Protein AF-A0A2D7VZ53-F1 (afdb_monomer_lite)

Sequence (95 aa):
MIIIDVSMKICTKCKESKPLEAFRKQRSTKDGLKYYCKECDDKTAKKYYETNKKKIINKVTQWQKNNPSKVKEYKKSYYVKNKPLQPPTLPSDNT

Radius of gyration: 22.7 Å; chains: 1; bounding box: 41×54×58 Å

Foldseek 3Di:
DDDDPFDWAAAPVPRDIDGQVQFDADCPDPVRTDSHGPVVVVVVVVVVCVVCVVVVVVVVVVCCVVPVVVVVVVVVVCCVVVVPDDDPPDPPPDD

Secondary structure (DSSP, 8-state):
-------EEE-TTT--EEEGGGEEE-TTSTTSEEEEEHHHHHHHHHHHHHHHHHHHHHHHHHHHHH-HHHHHHHHHHHHHHTPPPPPP-------

pLDDT: mean 85.82, std 17.86, range [35.53, 98.31]

Structure (mmCIF, N/CA/C/O backbone):
data_AF-A0A2D7VZ53-F1
#
_entry.id   AF-A0A2D7VZ53-F1
#
loop_
_atom_site.group_PDB
_atom_site.id
_atom_site.type_symbol
_atom_site.label_atom_id
_atom_site.label_alt_id
_atom_site.label_comp_id
_atom_site.label_asym_id
_atom_site.label_entity_id
_atom_site.label_seq_id
_atom_site.pdbx_PDB_ins_code
_atom_site.Cartn_x
_atom_site.Cartn_y
_atom_site.Cartn_z
_atom_site.occupancy
_atom_site.B_iso_or_equiv
_atom_site.auth_seq_id
_atom_site.auth_comp_id
_atom_site.auth_asym_id
_atom_site.auth_atom_id
_atom_site.pdbx_PDB_model_num
ATOM 1 N N . MET A 1 1 ? 19.705 -30.732 -13.822 1.00 52.94 1 MET A N 1
ATOM 2 C CA . MET A 1 1 ? 19.721 -29.255 -13.726 1.00 52.94 1 MET A CA 1
ATOM 3 C C . MET A 1 1 ? 18.325 -28.755 -14.051 1.00 52.94 1 MET A C 1
ATOM 5 O O . MET A 1 1 ? 17.885 -28.959 -15.172 1.00 52.94 1 MET A O 1
ATOM 9 N N . ILE A 1 2 ? 17.598 -28.196 -13.081 1.00 61.44 2 ILE A N 1
ATOM 10 C CA . ILE A 1 2 ? 16.294 -27.569 -13.342 1.00 61.44 2 ILE A CA 1
ATOM 11 C C . ILE A 1 2 ? 16.580 -26.122 -13.743 1.00 61.44 2 ILE A C 1
ATOM 13 O O . ILE A 1 2 ? 17.110 -25.360 -12.938 1.00 61.44 2 ILE A O 1
ATOM 17 N N . ILE A 1 3 ? 16.280 -25.761 -14.988 1.00 60.59 3 ILE A N 1
ATOM 18 C CA . ILE A 1 3 ? 16.315 -24.368 -15.437 1.00 60.59 3 ILE A CA 1
ATOM 19 C C . ILE A 1 3 ? 15.011 -23.732 -14.949 1.00 60.59 3 ILE A C 1
ATOM 21 O O . ILE A 1 3 ? 13.939 -24.048 -15.458 1.00 60.59 3 ILE A O 1
ATOM 25 N N . ILE A 1 4 ? 15.087 -22.893 -13.916 1.00 70.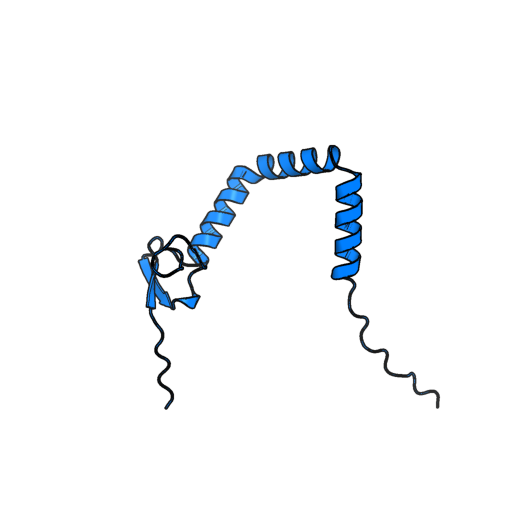12 4 ILE A N 1
ATOM 26 C CA . ILE A 1 4 ? 13.964 -22.042 -13.516 1.00 70.12 4 ILE A CA 1
ATOM 27 C C . ILE A 1 4 ? 13.982 -20.853 -14.471 1.00 70.12 4 ILE A C 1
ATOM 29 O O . ILE A 1 4 ? 14.874 -20.009 -14.390 1.00 70.12 4 ILE A O 1
ATOM 33 N N . ASP A 1 5 ? 13.027 -20.808 -15.395 1.00 70.19 5 ASP A N 1
ATOM 34 C CA . ASP A 1 5 ? 12.824 -19.649 -16.259 1.00 70.19 5 ASP A CA 1
ATOM 35 C C . ASP A 1 5 ? 12.210 -18.516 -15.424 1.00 70.19 5 ASP A C 1
ATOM 37 O O . ASP A 1 5 ? 10.997 -18.429 -15.212 1.00 70.19 5 ASP A O 1
ATOM 41 N N . VAL A 1 6 ? 13.080 -17.695 -14.835 1.00 78.38 6 VAL A N 1
ATOM 42 C CA . VAL A 1 6 ? 12.668 -16.531 -14.053 1.00 78.38 6 VAL A CA 1
ATOM 43 C C . VAL A 1 6 ? 12.363 -15.405 -15.029 1.00 78.38 6 VAL A C 1
ATOM 45 O O . VAL A 1 6 ? 13.253 -14.692 -15.491 1.00 78.38 6 VAL A O 1
ATOM 48 N N . SER A 1 7 ? 11.079 -15.220 -15.322 1.00 89.94 7 SER A N 1
ATOM 49 C CA . SER A 1 7 ? 10.621 -14.061 -16.080 1.00 89.94 7 SER A CA 1
ATOM 50 C C . SER A 1 7 ? 10.952 -12.767 -15.322 1.00 89.94 7 SER A C 1
ATOM 52 O O . SER A 1 7 ? 10.651 -12.613 -14.135 1.00 89.94 7 SER A O 1
ATOM 54 N N . MET A 1 8 ? 11.577 -11.818 -16.018 1.00 95.31 8 MET A N 1
ATOM 55 C CA . MET A 1 8 ? 12.037 -10.549 -15.449 1.00 95.31 8 MET A CA 1
ATOM 56 C C . MET A 1 8 ? 11.213 -9.375 -15.980 1.00 95.31 8 MET A C 1
ATOM 58 O O . MET A 1 8 ? 10.739 -9.375 -17.116 1.00 95.31 8 MET A O 1
ATOM 62 N N . LYS A 1 9 ? 11.069 -8.333 -15.161 1.00 95.62 9 LYS A N 1
ATOM 63 C CA . LYS A 1 9 ? 10.388 -7.083 -15.509 1.00 95.62 9 LYS A CA 1
ATOM 64 C C . LYS A 1 9 ? 11.152 -5.888 -14.951 1.00 95.62 9 LYS A C 1
ATOM 66 O O . LYS A 1 9 ? 11.673 -5.922 -13.838 1.00 95.62 9 LYS A O 1
ATOM 71 N N . ILE A 1 10 ? 11.178 -4.796 -15.712 1.00 97.88 10 ILE A N 1
ATOM 72 C CA . ILE A 1 10 ? 11.810 -3.541 -15.294 1.00 97.88 10 ILE A CA 1
ATOM 73 C C . ILE A 1 10 ? 10.820 -2.707 -14.479 1.00 97.88 10 ILE A C 1
ATOM 75 O O . ILE A 1 10 ? 9.706 -2.417 -14.920 1.00 97.88 10 ILE A O 1
ATOM 79 N N . CYS A 1 11 ? 11.237 -2.286 -13.288 1.00 98.31 11 CYS A N 1
ATOM 80 C CA . CYS A 1 11 ? 10.471 -1.363 -12.461 1.00 98.31 11 CYS A CA 1
ATOM 81 C C . CYS A 1 11 ? 10.489 0.050 -13.059 1.00 98.31 11 CYS A C 1
ATOM 83 O O . CYS A 1 11 ? 11.545 0.660 -13.204 1.00 98.31 11 CYS A O 1
ATOM 85 N N . THR A 1 12 ? 9.325 0.649 -13.315 1.00 97.69 12 THR A N 1
ATOM 86 C CA . THR A 1 12 ? 9.262 2.004 -13.893 1.00 97.69 12 THR A CA 1
ATOM 87 C C . THR A 1 12 ? 9.737 3.115 -12.952 1.00 97.69 12 THR A C 1
ATOM 89 O O . THR A 1 12 ? 10.022 4.210 -13.438 1.00 97.69 12 THR A O 1
AT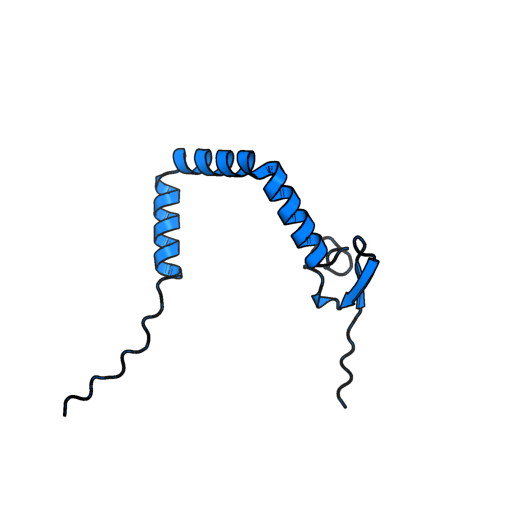OM 92 N N . LYS A 1 13 ? 9.859 2.846 -11.642 1.00 97.62 13 LYS A N 1
ATOM 93 C CA . LYS A 1 13 ? 10.316 3.806 -10.621 1.00 97.62 13 LYS A CA 1
ATOM 94 C C . LYS A 1 13 ? 11.825 3.741 -10.368 1.00 97.62 13 LYS A C 1
ATOM 96 O O . LYS A 1 13 ? 12.491 4.746 -10.568 1.00 97.62 13 LYS A O 1
ATOM 101 N N . CYS A 1 14 ? 12.359 2.589 -9.948 1.00 97.69 14 CYS A N 1
ATOM 102 C CA . CYS A 1 14 ? 13.799 2.437 -9.677 1.00 97.69 14 CYS A CA 1
ATOM 103 C C . CYS A 1 14 ? 14.626 2.007 -10.895 1.00 97.69 14 CYS A C 1
ATOM 105 O O . CYS A 1 14 ? 15.843 2.001 -10.808 1.00 97.69 14 CYS A O 1
ATOM 107 N N . LYS A 1 15 ? 13.983 1.660 -12.019 1.00 98.06 15 LYS A N 1
ATOM 108 C CA . LYS A 1 15 ? 14.623 1.246 -13.282 1.00 98.06 15 LYS A CA 1
ATOM 109 C C . LYS A 1 15 ? 15.435 -0.055 -13.223 1.00 98.06 15 LYS A C 1
ATOM 111 O O . LYS A 1 15 ? 16.030 -0.437 -14.221 1.00 98.06 15 LYS A O 1
ATOM 116 N N . GLU A 1 16 ? 15.388 -0.781 -12.111 1.00 98.00 16 GLU A N 1
ATOM 117 C CA . GLU A 1 16 ? 16.013 -2.100 -11.972 1.00 98.00 16 GLU A CA 1
ATOM 118 C C . GLU A 1 16 ? 15.172 -3.209 -12.622 1.00 98.00 16 GLU A C 1
ATOM 120 O O . GLU A 1 16 ? 13.935 -3.186 -12.561 1.00 98.00 16 GLU A O 1
ATOM 125 N N . SER A 1 17 ? 15.857 -4.208 -13.188 1.00 97.31 17 SER A N 1
ATOM 126 C CA . SER A 1 17 ? 15.261 -5.478 -13.611 1.00 97.31 17 SER A CA 1
ATOM 127 C C . SER A 1 17 ? 15.078 -6.387 -12.398 1.00 97.31 17 SER A C 1
ATOM 129 O O . SER A 1 17 ? 16.030 -6.647 -11.663 1.00 97.31 17 SER A O 1
ATOM 131 N N . LYS A 1 18 ? 13.851 -6.850 -12.160 1.00 96.50 18 LYS A N 1
ATOM 132 C CA . LYS A 1 18 ? 13.499 -7.713 -11.028 1.00 96.50 18 LYS A CA 1
ATOM 133 C C . LYS A 1 18 ? 12.606 -8.868 -11.497 1.00 96.50 18 LYS A C 1
ATOM 135 O O . LYS A 1 18 ? 11.908 -8.713 -12.501 1.00 96.50 18 LYS A O 1
ATOM 140 N N . PRO A 1 19 ? 12.588 -10.000 -10.779 1.00 96.44 19 PRO A N 1
ATOM 141 C CA . PRO A 1 19 ? 11.697 -11.114 -11.099 1.00 96.44 19 PRO A CA 1
ATOM 142 C C . PRO A 1 19 ? 10.223 -10.696 -10.984 1.00 96.44 19 PRO A C 1
ATOM 144 O O . PRO A 1 19 ? 9.904 -9.773 -10.226 1.00 96.44 19 PRO A O 1
ATOM 147 N N . LEU A 1 20 ? 9.313 -11.348 -11.717 1.00 95.81 20 LEU A N 1
ATOM 148 C CA . LEU A 1 20 ? 7.877 -11.012 -11.703 1.00 95.81 20 LEU A CA 1
ATOM 149 C C . LEU A 1 20 ? 7.272 -11.032 -10.285 1.00 95.81 20 LEU A C 1
ATOM 151 O O . LEU A 1 20 ? 6.405 -10.220 -9.957 1.00 95.81 20 LEU A O 1
ATOM 155 N N . GLU A 1 21 ? 7.782 -11.885 -9.399 1.00 95.00 21 GLU A N 1
ATOM 156 C CA . GLU A 1 21 ? 7.391 -12.004 -7.992 1.00 95.00 21 GLU A CA 1
ATOM 157 C C . GLU A 1 21 ? 7.705 -10.741 -7.181 1.00 95.00 21 GLU A C 1
ATOM 159 O O . GLU A 1 21 ? 7.091 -10.500 -6.136 1.00 95.00 21 GLU A O 1
ATOM 164 N N . ALA A 1 22 ? 8.627 -9.895 -7.649 1.00 97.38 22 ALA A N 1
ATOM 165 C CA . ALA A 1 22 ? 8.928 -8.607 -7.035 1.00 97.38 22 ALA A CA 1
ATOM 166 C C . ALA A 1 22 ? 7.840 -7.552 -7.300 1.00 97.38 22 ALA A C 1
ATOM 168 O O . ALA A 1 22 ? 7.918 -6.447 -6.759 1.00 97.38 22 ALA A O 1
ATOM 169 N N . PHE A 1 23 ? 6.811 -7.867 -8.090 1.00 97.81 23 PHE A N 1
ATOM 170 C CA . PHE A 1 23 ? 5.715 -6.968 -8.440 1.00 97.81 23 PHE A CA 1
ATOM 171 C C . PHE A 1 23 ? 4.410 -7.427 -7.773 1.00 97.81 23 PHE A C 1
ATOM 173 O O . PHE A 1 23 ? 4.156 -8.615 -7.579 1.00 97.81 23 PHE A O 1
ATOM 180 N N . ARG A 1 24 ? 3.567 -6.479 -7.340 1.00 97.44 24 ARG A N 1
ATOM 181 C CA . ARG A 1 24 ? 2.233 -6.807 -6.799 1.00 97.44 24 ARG A CA 1
ATOM 182 C C . ARG A 1 24 ? 1.251 -7.039 -7.944 1.00 97.44 24 ARG A C 1
ATOM 184 O O . ARG A 1 24 ? 1.389 -6.435 -9.005 1.00 97.44 24 ARG A O 1
ATOM 191 N N . LYS A 1 25 ? 0.222 -7.851 -7.698 1.00 97.62 25 LYS A N 1
ATOM 192 C CA . LYS A 1 25 ? -0.859 -8.088 -8.663 1.00 97.62 25 LYS A CA 1
ATOM 193 C C . LYS A 1 25 ? -1.658 -6.804 -8.914 1.00 97.62 25 LYS A C 1
ATOM 195 O O . LYS A 1 25 ? -2.037 -6.115 -7.967 1.00 97.62 25 LYS A O 1
ATOM 200 N N . GLN A 1 26 ? -1.952 -6.519 -10.177 1.00 97.38 26 GLN A N 1
ATOM 201 C CA . GLN A 1 26 ? -2.834 -5.444 -10.619 1.00 97.38 26 GLN A CA 1
ATOM 202 C C . GLN A 1 26 ? -3.682 -5.946 -11.793 1.00 97.38 26 GLN A C 1
ATOM 204 O O . GLN A 1 26 ? -3.227 -5.987 -12.925 1.00 97.38 26 GLN A O 1
ATOM 209 N N . ARG A 1 27 ? -4.943 -6.309 -1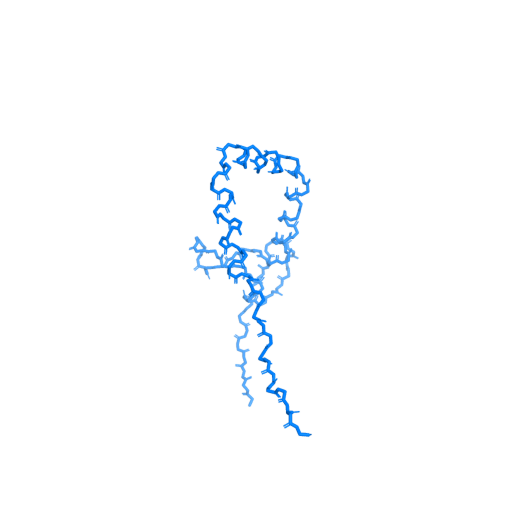1.525 1.00 96.44 27 ARG A N 1
ATOM 210 C CA . ARG A 1 27 ? -5.833 -6.940 -12.523 1.00 96.44 27 ARG A CA 1
ATOM 211 C C . ARG A 1 27 ? -6.129 -6.071 -13.752 1.00 96.44 27 ARG A C 1
ATOM 213 O O . ARG A 1 27 ? -6.593 -6.595 -14.751 1.00 96.44 27 ARG A O 1
ATOM 220 N N . SER A 1 28 ? -5.905 -4.761 -13.662 1.00 96.56 28 SER A N 1
ATOM 221 C CA . SER A 1 28 ? -6.146 -3.819 -14.758 1.00 96.56 28 SER A CA 1
ATOM 222 C C . SER A 1 28 ? -4.984 -3.689 -15.747 1.00 96.56 28 SER A C 1
ATOM 224 O O . SER A 1 28 ? -5.117 -2.954 -16.720 1.00 96.56 28 SER A O 1
ATOM 226 N N . THR A 1 29 ? -3.842 -4.343 -15.513 1.00 96.31 29 THR A N 1
ATOM 227 C CA . THR A 1 29 ? -2.699 -4.317 -16.439 1.00 96.31 29 THR A CA 1
ATOM 228 C C . THR A 1 29 ? -2.657 -5.571 -17.305 1.00 96.31 29 THR A C 1
ATOM 230 O O . THR A 1 29 ? -3.178 -6.620 -16.930 1.00 96.31 29 THR A O 1
ATOM 233 N N . LYS A 1 30 ? -2.006 -5.466 -18.469 1.00 94.19 30 LYS A N 1
ATOM 234 C CA . LYS A 1 30 ? -1.917 -6.541 -19.471 1.00 94.19 30 LYS A CA 1
ATOM 235 C C . LYS A 1 30 ? -1.309 -7.838 -18.922 1.00 94.19 30 LYS A C 1
ATOM 237 O O . LYS A 1 30 ? -1.767 -8.916 -19.270 1.00 94.19 30 LYS A O 1
ATOM 242 N N . ASP A 1 31 ? -0.281 -7.727 -18.087 1.00 93.44 31 ASP A N 1
ATOM 243 C CA . ASP A 1 31 ? 0.432 -8.852 -17.469 1.00 93.44 31 ASP A CA 1
ATOM 244 C C . ASP A 1 31 ? -0.067 -9.170 -16.048 1.00 93.44 31 ASP A C 1
ATOM 246 O O . ASP A 1 31 ? 0.490 -10.024 -15.363 1.00 93.44 31 ASP A O 1
ATOM 250 N N . GLY A 1 32 ? -1.101 -8.467 -15.575 1.00 97.00 32 GLY A N 1
ATOM 251 C CA . GLY A 1 32 ? -1.649 -8.643 -14.235 1.00 97.00 32 GLY A CA 1
ATOM 252 C C . GLY A 1 32 ? -0.728 -8.173 -13.104 1.00 97.00 32 GLY A C 1
ATOM 253 O O . GLY A 1 32 ? -1.008 -8.477 -11.939 1.00 97.00 32 GLY A O 1
ATOM 254 N N . LEU A 1 33 ? 0.351 -7.440 -13.401 1.00 97.94 33 LEU A N 1
ATOM 255 C CA . LEU A 1 33 ? 1.331 -6.943 -12.434 1.00 97.94 33 LEU A CA 1
ATOM 256 C C . LEU A 1 33 ? 1.434 -5.414 -12.458 1.00 97.94 33 LEU A C 1
ATOM 258 O O . LEU A 1 33 ? 1.222 -4.754 -13.475 1.00 97.94 33 LEU A O 1
ATOM 262 N N . LYS A 1 34 ? 1.790 -4.822 -11.314 1.00 97.62 34 LYS A N 1
ATOM 263 C CA . LYS A 1 34 ? 2.118 -3.394 -11.233 1.00 97.62 34 LYS A CA 1
ATOM 264 C C . LYS A 1 34 ? 3.318 -3.058 -12.126 1.00 97.62 34 LYS A C 1
ATOM 266 O O . LYS A 1 34 ? 4.240 -3.850 -12.290 1.00 97.62 34 LYS A O 1
ATOM 271 N N . TYR A 1 35 ? 3.364 -1.818 -12.610 1.00 97.25 35 TYR A N 1
ATOM 272 C CA . TYR A 1 35 ? 4.501 -1.300 -13.385 1.00 97.25 35 TYR A CA 1
ATOM 273 C C . TYR A 1 35 ? 5.780 -1.082 -12.554 1.00 97.25 35 TYR A C 1
ATOM 275 O O . TYR A 1 35 ? 6.861 -0.910 -13.108 1.00 97.25 35 TYR A O 1
ATOM 283 N N . TYR A 1 36 ? 5.676 -1.066 -11.225 1.00 98.06 36 TYR A N 1
ATOM 284 C CA . TYR A 1 36 ? 6.789 -0.841 -10.306 1.00 98.06 36 TYR A CA 1
ATOM 285 C C . TYR A 1 36 ? 6.830 -1.920 -9.220 1.00 98.06 36 TYR A C 1
ATOM 287 O O . TYR A 1 36 ? 5.804 -2.508 -8.871 1.00 98.06 36 TYR A O 1
ATOM 295 N N . CYS A 1 37 ? 8.027 -2.174 -8.696 1.00 98.31 37 CYS A N 1
ATOM 296 C CA . CYS A 1 37 ? 8.270 -3.228 -7.719 1.00 98.31 37 CYS A CA 1
ATOM 297 C C . CYS A 1 37 ? 7.632 -2.926 -6.352 1.00 98.31 37 CYS A C 1
ATOM 299 O O . CYS A 1 37 ? 7.299 -1.779 -6.031 1.00 98.31 37 CYS A O 1
ATOM 301 N N . LYS A 1 38 ? 7.511 -3.972 -5.528 1.00 98.31 38 LYS A N 1
ATOM 302 C CA . LYS A 1 38 ? 7.007 -3.929 -4.147 1.00 98.31 38 LYS A CA 1
ATOM 303 C C . LYS A 1 38 ? 7.740 -2.893 -3.300 1.00 98.31 38 LYS A C 1
ATOM 305 O O . LYS A 1 38 ? 7.085 -2.089 -2.656 1.00 98.31 38 LYS A O 1
ATOM 310 N N . GLU A 1 39 ? 9.067 -2.830 -3.379 1.00 98.31 39 GLU A N 1
ATOM 311 C CA . GLU A 1 39 ? 9.855 -1.856 -2.613 1.00 98.31 39 GLU A CA 1
ATOM 312 C C . GLU A 1 39 ? 9.471 -0.405 -2.943 1.00 98.31 39 GLU A C 1
ATOM 314 O O . GLU A 1 39 ? 9.291 0.427 -2.053 1.00 98.31 39 GLU A O 1
ATOM 319 N N . CYS A 1 40 ? 9.321 -0.077 -4.231 1.00 98.25 40 CYS A N 1
ATOM 320 C CA . CYS A 1 40 ? 8.897 1.258 -4.642 1.00 98.25 40 CYS A CA 1
ATOM 321 C C . CYS A 1 40 ? 7.440 1.548 -4.258 1.00 98.25 40 CYS A C 1
ATOM 323 O O . CYS A 1 40 ? 7.099 2.701 -3.976 1.00 98.25 40 CYS A O 1
ATOM 325 N N . ASP A 1 41 ? 6.581 0.529 -4.266 1.00 97.50 41 ASP A N 1
ATOM 326 C CA . ASP A 1 41 ? 5.206 0.625 -3.773 1.00 97.50 41 ASP A CA 1
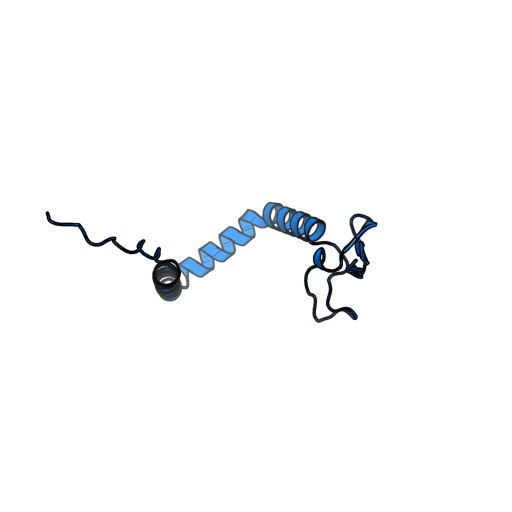ATOM 327 C C . ASP A 1 41 ? 5.188 0.949 -2.275 1.00 97.50 41 ASP A C 1
ATOM 329 O O . ASP A 1 41 ? 4.563 1.923 -1.864 1.00 97.50 41 ASP A O 1
ATOM 333 N N . ASP A 1 42 ? 5.973 0.223 -1.481 1.00 97.75 42 ASP A N 1
ATOM 334 C CA . ASP A 1 42 ? 6.050 0.373 -0.028 1.00 97.75 42 ASP A CA 1
ATOM 335 C C . ASP A 1 42 ? 6.617 1.741 0.364 1.00 97.75 42 ASP A C 1
ATOM 337 O O . ASP A 1 42 ? 6.056 2.424 1.223 1.00 97.75 42 ASP A O 1
ATOM 341 N N . LYS A 1 43 ? 7.659 2.215 -0.336 1.00 97.50 43 LYS A N 1
ATOM 342 C CA . LYS A 1 43 ? 8.174 3.590 -0.184 1.00 97.50 43 LYS A CA 1
ATOM 343 C C . LYS A 1 43 ? 7.087 4.634 -0.458 1.00 97.50 43 LYS A C 1
ATOM 345 O O . LYS A 1 43 ? 6.967 5.617 0.273 1.00 97.50 43 LYS A O 1
ATOM 350 N N . THR A 1 44 ? 6.275 4.418 -1.495 1.00 95.31 44 THR A N 1
ATOM 351 C CA . THR A 1 44 ? 5.182 5.335 -1.853 1.00 95.31 44 THR A CA 1
ATOM 352 C C . THR A 1 44 ? 4.077 5.316 -0.797 1.00 95.31 44 THR A C 1
ATOM 354 O O . THR A 1 44 ? 3.628 6.377 -0.364 1.00 95.31 44 THR A O 1
ATOM 357 N N . ALA A 1 45 ? 3.669 4.130 -0.343 1.00 94.00 45 ALA A N 1
ATOM 358 C CA . ALA A 1 45 ? 2.657 3.957 0.693 1.00 94.00 45 ALA A CA 1
ATOM 359 C C . ALA A 1 45 ? 3.093 4.585 2.025 1.00 94.00 45 ALA A C 1
ATOM 361 O O . ALA A 1 45 ? 2.314 5.314 2.642 1.00 94.00 45 ALA A O 1
ATOM 362 N N . LYS A 1 46 ? 4.355 4.382 2.430 1.00 96.19 46 LYS A N 1
ATOM 363 C CA . LYS A 1 46 ? 4.942 5.005 3.624 1.00 96.19 46 LYS A CA 1
ATOM 364 C C . LYS A 1 46 ? 4.892 6.532 3.538 1.00 96.19 46 LYS A C 1
ATOM 366 O O . LYS A 1 46 ? 4.338 7.165 4.433 1.00 96.19 46 LYS A O 1
ATOM 371 N N . LYS A 1 47 ? 5.358 7.118 2.428 1.00 96.25 47 LYS A N 1
ATOM 372 C CA . LYS A 1 47 ? 5.309 8.574 2.206 1.00 96.25 47 LYS A CA 1
ATOM 373 C C . LYS A 1 47 ? 3.877 9.120 2.234 1.00 96.25 47 LYS A C 1
ATOM 375 O O . LYS A 1 47 ? 3.618 10.178 2.810 1.00 96.25 47 LYS A O 1
ATOM 380 N N . TYR A 1 48 ? 2.926 8.40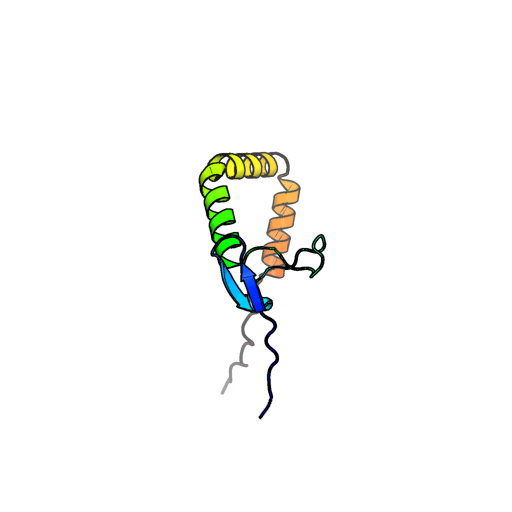7 1.629 1.00 94.94 48 TYR A N 1
ATOM 381 C CA . TYR A 1 48 ? 1.516 8.795 1.669 1.00 94.94 48 TYR A CA 1
ATOM 382 C C . TYR A 1 48 ? 0.976 8.794 3.103 1.00 94.94 48 TYR A C 1
ATOM 384 O O . TYR A 1 48 ? 0.333 9.758 3.519 1.00 94.94 48 TYR A O 1
ATOM 392 N N . TYR A 1 49 ? 1.270 7.744 3.872 1.00 93.19 49 TYR A N 1
ATOM 393 C CA . TYR A 1 49 ? 0.852 7.646 5.265 1.00 93.19 49 TYR A CA 1
ATOM 394 C C . TYR A 1 49 ? 1.458 8.760 6.121 1.00 93.19 49 TYR A C 1
ATOM 396 O O . TYR A 1 49 ? 0.725 9.411 6.854 1.00 93.19 49 TYR A O 1
ATOM 404 N N . GLU A 1 50 ? 2.759 9.028 6.002 1.00 95.06 50 GLU A N 1
ATOM 405 C CA . GLU A 1 50 ? 3.441 10.082 6.763 1.00 95.06 50 GLU A CA 1
ATOM 406 C C . GLU A 1 50 ? 2.834 11.462 6.494 1.00 95.06 50 GLU A C 1
ATOM 408 O O . GLU A 1 50 ? 2.505 12.190 7.431 1.00 95.06 50 GLU A O 1
ATOM 413 N N . THR A 1 51 ? 2.591 11.785 5.223 1.00 96.19 51 THR A N 1
ATOM 414 C CA . THR A 1 51 ? 2.011 13.078 4.825 1.00 96.19 51 THR A CA 1
ATOM 415 C C . THR A 1 51 ? 0.533 13.215 5.200 1.00 96.19 51 THR A C 1
ATOM 417 O O . THR A 1 51 ? 0.073 14.315 5.496 1.00 96.19 51 THR A O 1
ATOM 420 N N . ASN A 1 52 ? -0.224 12.113 5.253 1.00 95.62 52 ASN A N 1
ATOM 421 C CA . ASN A 1 52 ? -1.667 12.124 5.528 1.00 95.62 52 ASN A CA 1
ATOM 422 C C . ASN A 1 52 ? -2.037 11.593 6.922 1.00 95.62 52 ASN A C 1
ATOM 424 O O . ASN A 1 52 ? -3.225 11.440 7.222 1.00 95.62 52 ASN A O 1
ATOM 428 N N . LYS A 1 53 ? -1.054 11.336 7.794 1.00 94.81 53 LYS A N 1
ATOM 429 C CA . LYS A 1 53 ? -1.227 10.635 9.077 1.00 94.81 53 LYS A CA 1
ATOM 430 C C . LYS A 1 53 ? -2.364 11.214 9.913 1.00 94.81 53 LYS A C 1
ATOM 432 O O . LYS A 1 53 ? -3.265 10.487 10.323 1.00 94.81 53 LYS A O 1
ATOM 437 N N . LYS A 1 54 ? -2.364 12.538 10.112 1.00 96.00 54 LYS A N 1
ATOM 438 C CA . LYS A 1 54 ? -3.396 13.242 10.894 1.00 96.00 54 LYS A CA 1
ATOM 439 C C . LYS A 1 54 ? -4.792 13.045 10.298 1.00 96.00 54 LYS A C 1
ATOM 441 O O . LYS A 1 54 ? -5.730 12.735 11.023 1.00 96.00 54 LYS A O 1
ATOM 446 N N . LYS A 1 55 ? -4.926 13.164 8.974 1.00 94.81 55 LYS A N 1
ATOM 447 C CA . LYS A 1 55 ? -6.202 12.996 8.263 1.00 94.81 55 LYS A CA 1
ATOM 448 C C . LYS A 1 55 ? -6.733 11.569 8.395 1.00 94.81 55 LYS A C 1
ATOM 450 O O . LYS A 1 55 ? -7.921 11.382 8.643 1.00 94.81 55 LYS A O 1
ATOM 455 N N . ILE A 1 56 ? -5.854 10.577 8.260 1.00 93.62 56 ILE A N 1
ATOM 456 C CA . ILE A 1 56 ? -6.195 9.157 8.404 1.00 93.62 56 ILE A CA 1
ATOM 457 C C . ILE A 1 56 ? -6.667 8.873 9.833 1.00 93.62 56 ILE A C 1
ATOM 459 O O . ILE A 1 56 ? -7.757 8.331 10.006 1.00 93.62 56 ILE A O 1
ATOM 463 N N . ILE A 1 57 ? -5.902 9.299 10.845 1.00 93.75 57 ILE A N 1
ATOM 464 C CA . ILE A 1 57 ? -6.265 9.126 12.259 1.00 93.75 57 ILE A CA 1
ATOM 465 C C . ILE A 1 57 ? -7.604 9.797 12.550 1.00 93.75 57 ILE A C 1
ATOM 467 O O . ILE A 1 57 ? -8.498 9.149 13.079 1.00 93.75 57 ILE A O 1
ATOM 471 N N . ASN A 1 58 ? -7.788 11.055 12.144 1.00 95.62 58 ASN A N 1
ATOM 472 C CA . ASN A 1 58 ? -9.042 11.770 12.366 1.00 95.62 58 ASN A CA 1
ATOM 473 C C . ASN A 1 58 ? -10.226 11.038 11.731 1.00 95.62 58 ASN A C 1
ATOM 475 O O . ASN A 1 58 ? -11.251 10.859 12.384 1.00 95.62 58 ASN A O 1
ATOM 479 N N . LYS A 1 59 ? -10.081 10.551 10.494 1.00 92.81 59 LYS A N 1
ATOM 480 C CA . LYS A 1 59 ? -11.132 9.789 9.810 1.00 92.81 59 LYS A CA 1
ATOM 481 C C . LYS A 1 59 ? -11.484 8.500 10.557 1.00 92.81 59 LYS A C 1
ATOM 483 O O . LYS A 1 59 ? -12.665 8.209 10.731 1.00 92.81 59 LYS A O 1
ATOM 488 N N . VAL A 1 60 ? -10.481 7.751 11.019 1.00 91.19 60 VAL A N 1
ATOM 489 C CA . VAL A 1 60 ? -10.692 6.518 11.795 1.00 91.19 60 VAL A CA 1
ATOM 490 C C . VAL A 1 60 ? -11.354 6.829 13.136 1.00 91.19 60 VAL A C 1
ATOM 492 O O . VAL A 1 60 ? -12.350 6.197 13.475 1.00 91.19 60 VAL A O 1
ATOM 495 N N . THR A 1 61 ? -10.868 7.837 13.862 1.00 94.06 61 THR A N 1
ATOM 496 C CA . THR A 1 61 ? -11.434 8.276 15.143 1.00 94.06 61 THR A CA 1
ATOM 497 C C . THR A 1 61 ? -12.900 8.677 14.999 1.00 94.06 61 THR A C 1
ATOM 499 O O . THR A 1 61 ? -13.731 8.246 15.794 1.00 94.06 61 THR A O 1
ATOM 502 N N . GLN A 1 62 ? -13.243 9.462 13.974 1.00 95.75 62 GLN A N 1
ATOM 503 C CA . GLN A 1 62 ? -14.628 9.866 13.722 1.00 95.75 62 GLN A CA 1
ATOM 504 C C . GLN A 1 62 ? -15.515 8.666 13.374 1.00 95.75 62 GLN A C 1
ATOM 506 O O . GLN A 1 62 ? -16.601 8.519 13.929 1.00 95.75 62 GLN A O 1
ATOM 511 N N . TRP A 1 63 ? -15.037 7.749 12.524 1.00 94.12 63 TRP A N 1
ATOM 512 C CA . TRP A 1 63 ? -15.781 6.525 12.220 1.00 94.12 63 TRP A CA 1
ATOM 513 C C . TRP A 1 63 ? -16.031 5.682 13.476 1.00 94.12 63 TRP A C 1
ATOM 515 O O . TRP A 1 63 ? -17.153 5.225 13.678 1.00 94.12 63 TRP A O 1
ATOM 525 N N . GLN A 1 64 ? -15.027 5.520 14.344 1.00 93.69 64 GLN A N 1
ATOM 526 C CA . GLN A 1 64 ? -15.158 4.745 15.580 1.00 93.69 64 GLN A CA 1
ATOM 527 C C . GLN A 1 64 ? -16.160 5.366 16.555 1.00 93.69 64 GLN A C 1
ATOM 529 O O . GLN A 1 64 ? -16.987 4.641 17.105 1.00 93.69 64 GLN A O 1
ATOM 534 N N . LYS A 1 65 ? -16.118 6.693 16.735 1.00 93.75 65 LYS A N 1
ATOM 535 C CA . LYS A 1 65 ? -17.077 7.431 17.572 1.00 93.75 65 LYS A CA 1
ATOM 536 C C . LYS A 1 65 ? -18.514 7.250 17.084 1.00 93.75 65 LYS A C 1
ATOM 538 O O . LYS A 1 65 ? -19.403 7.031 17.895 1.00 93.75 65 LYS A O 1
ATOM 543 N N . ASN A 1 66 ? -18.715 7.263 15.767 1.00 95.06 66 ASN A N 1
ATOM 544 C CA . ASN A 1 66 ? -20.042 7.151 15.159 1.00 95.06 66 ASN A CA 1
ATOM 545 C C . ASN A 1 66 ? -20.520 5.697 14.994 1.00 95.06 66 ASN A C 1
ATOM 547 O O . ASN A 1 66 ? -21.676 5.471 14.654 1.00 95.06 66 ASN A O 1
ATOM 551 N N . ASN A 1 67 ? -19.651 4.698 15.202 1.00 93.81 67 ASN A N 1
ATOM 552 C CA . ASN A 1 67 ? -19.972 3.279 15.002 1.00 93.81 67 ASN A CA 1
ATOM 553 C C . ASN A 1 67 ? -19.559 2.398 16.205 1.00 93.81 67 ASN A C 1
ATOM 555 O O . ASN A 1 67 ? -18.910 1.364 16.009 1.00 93.81 67 ASN A O 1
ATOM 559 N N . PRO A 1 68 ? -19.932 2.747 17.452 1.00 93.56 68 PRO A N 1
ATOM 560 C CA . PRO A 1 68 ? -19.431 2.071 18.651 1.00 93.56 68 PRO A CA 1
ATOM 561 C C . PRO A 1 68 ? -19.791 0.577 18.696 1.00 93.56 68 PRO A C 1
ATOM 563 O O . PRO A 1 68 ? -18.936 -0.254 19.012 1.00 93.56 68 PRO A O 1
ATOM 566 N N . SER A 1 69 ? -21.016 0.204 18.307 1.00 94.19 69 SER A N 1
ATOM 567 C CA . SER A 1 69 ? -21.456 -1.200 18.275 1.00 94.19 69 SER A CA 1
ATOM 568 C C . SER A 1 69 ? -20.658 -2.031 17.267 1.00 94.19 69 SER A C 1
ATOM 570 O O . SER A 1 69 ? -20.167 -3.104 17.616 1.00 94.19 69 SER A O 1
ATOM 572 N N . LYS A 1 70 ? -20.428 -1.502 16.054 1.00 91.69 70 LYS A N 1
ATOM 573 C CA . LYS A 1 70 ? -19.610 -2.178 15.029 1.00 91.69 70 LYS A CA 1
ATOM 574 C C . LYS A 1 70 ? -18.155 -2.319 15.464 1.00 91.69 70 LYS A C 1
ATOM 576 O O . LYS A 1 70 ? -17.533 -3.344 15.210 1.00 91.69 70 LYS A O 1
ATOM 581 N N . VAL A 1 71 ? -17.603 -1.314 16.147 1.00 91.25 71 VAL A N 1
ATOM 582 C CA . VAL A 1 71 ? -16.247 -1.393 16.710 1.00 91.25 71 VAL A CA 1
ATOM 583 C C . VAL A 1 71 ? -16.164 -2.494 17.767 1.00 91.25 71 VAL A C 1
ATOM 585 O O . VAL A 1 71 ? -15.207 -3.267 17.760 1.00 91.25 71 VAL A O 1
ATOM 588 N N . LYS A 1 72 ? -17.155 -2.589 18.662 1.00 91.56 72 LYS A N 1
ATOM 589 C CA . LYS A 1 72 ? -17.218 -3.635 19.694 1.00 91.56 72 LYS A CA 1
ATOM 590 C C . LYS A 1 72 ? -17.280 -5.031 19.072 1.00 91.56 72 LYS A C 1
ATOM 592 O O . LYS A 1 72 ? -16.527 -5.912 19.481 1.00 91.56 72 LYS A O 1
ATOM 597 N N . GLU A 1 73 ? -18.127 -5.218 18.065 1.00 91.75 73 GLU A N 1
ATOM 598 C CA . GLU A 1 73 ? -18.256 -6.477 17.329 1.00 91.75 73 GLU A CA 1
ATOM 599 C C . GLU A 1 73 ? -16.966 -6.848 16.586 1.00 91.75 73 GLU A C 1
ATOM 601 O O . GLU A 1 73 ? -16.458 -7.958 16.747 1.00 91.75 73 GLU A O 1
ATOM 606 N N . TYR A 1 74 ? -16.376 -5.902 15.847 1.00 85.12 74 TYR A N 1
ATOM 607 C CA . TYR A 1 74 ? -15.103 -6.108 15.160 1.00 85.12 74 TYR A CA 1
ATOM 608 C C . TYR A 1 74 ? -14.003 -6.528 16.141 1.00 85.12 74 TYR A C 1
ATOM 610 O O . TYR A 1 74 ? -13.342 -7.543 15.917 1.00 85.12 74 TYR A O 1
ATOM 618 N N . LYS A 1 75 ? -13.853 -5.804 17.263 1.00 87.88 75 LYS A N 1
ATOM 619 C CA . LYS A 1 75 ? -12.896 -6.145 18.327 1.00 87.88 75 LYS A CA 1
ATOM 620 C C . LYS A 1 75 ? -13.139 -7.558 18.854 1.00 87.88 75 LYS A C 1
ATOM 622 O O . LYS A 1 75 ? -12.195 -8.338 18.909 1.00 87.88 75 LYS A O 1
ATOM 627 N N . LYS A 1 76 ? -14.390 -7.922 19.165 1.00 89.56 76 LYS A N 1
ATOM 628 C CA . LYS A 1 76 ? -14.754 -9.286 19.586 1.00 89.56 76 LYS A CA 1
ATOM 629 C C . LYS A 1 76 ? -14.303 -10.322 18.551 1.00 89.56 76 LYS A C 1
ATOM 631 O O . LYS A 1 76 ? -13.633 -11.284 18.911 1.00 89.56 76 LYS A O 1
ATOM 636 N N . SER A 1 77 ? -14.606 -10.102 17.271 1.00 85.38 77 SER A N 1
ATOM 637 C CA . SER A 1 77 ? -14.216 -11.019 16.192 1.00 85.38 77 SER A CA 1
ATOM 638 C C . SER A 1 77 ? -12.694 -11.152 16.040 1.00 85.38 77 SER A C 1
ATOM 640 O O . SER A 1 77 ? -12.201 -12.246 15.774 1.00 85.38 77 SER A O 1
ATOM 642 N N . TYR A 1 78 ? -11.942 -10.067 16.260 1.00 79.25 78 TYR A N 1
ATOM 643 C CA . TYR A 1 78 ? -10.480 -10.057 16.213 1.00 79.25 78 TYR A CA 1
ATOM 644 C C . TYR A 1 78 ? -9.869 -10.904 17.334 1.00 79.25 78 TYR A C 1
ATOM 646 O O . TYR A 1 78 ? -8.974 -11.698 17.057 1.00 79.25 78 TYR A O 1
ATOM 654 N N . TYR A 1 79 ? -10.367 -10.788 18.572 1.00 80.31 79 TYR A N 1
ATOM 655 C CA . TYR A 1 79 ? -9.908 -11.617 19.696 1.00 80.31 79 TYR A CA 1
ATOM 656 C C . TYR A 1 79 ? -10.236 -13.099 19.513 1.00 80.31 79 TYR A C 1
ATOM 658 O O . TYR A 1 79 ? -9.458 -13.943 19.933 1.00 80.31 79 TYR A O 1
ATOM 666 N N . VAL A 1 80 ? -11.367 -13.426 18.884 1.00 81.31 80 VAL A N 1
ATOM 667 C CA . VAL A 1 80 ? -11.738 -14.822 18.601 1.00 81.31 80 VAL A CA 1
ATOM 668 C C . VAL A 1 80 ? -10.844 -15.417 17.511 1.00 81.31 80 VAL A C 1
ATOM 670 O O . VAL A 1 80 ? -10.354 -16.529 17.672 1.00 81.31 80 VAL A O 1
ATOM 673 N N . LYS A 1 81 ? -10.593 -14.675 16.423 1.00 76.69 81 LYS A N 1
ATOM 674 C CA . LYS A 1 81 ? -9.761 -15.130 15.293 1.00 76.69 81 LYS A CA 1
ATOM 675 C C . LYS A 1 81 ? -8.268 -15.189 15.619 1.00 76.69 81 LYS A C 1
ATOM 677 O O . LYS A 1 81 ? -7.589 -16.079 15.131 1.00 76.69 81 LYS A O 1
ATOM 682 N N . ASN A 1 82 ? -7.774 -14.250 16.426 1.00 75.88 82 ASN A N 1
ATOM 683 C CA . ASN A 1 82 ? -6.380 -14.196 16.878 1.00 75.88 82 ASN A CA 1
ATOM 684 C C . ASN A 1 82 ? -6.215 -14.722 18.308 1.00 75.88 82 ASN A C 1
ATOM 686 O O . ASN A 1 82 ? -5.228 -14.389 18.966 1.00 75.88 82 ASN A O 1
ATOM 690 N N . LYS A 1 83 ? -7.181 -15.505 18.816 1.00 58.31 83 LYS A N 1
ATOM 691 C CA . LYS A 1 83 ? -7.005 -16.226 20.076 1.00 58.31 83 LYS A CA 1
ATOM 692 C C . LYS A 1 83 ? -5.749 -17.081 19.890 1.00 58.31 83 LYS A C 1
ATOM 694 O O . LYS A 1 83 ? -5.732 -17.870 18.943 1.00 58.31 83 LYS A O 1
ATOM 699 N N . PRO A 1 84 ? -4.696 -16.915 20.708 1.00 56.56 84 PRO A N 1
ATOM 700 C CA . PRO A 1 84 ? -3.538 -17.784 20.599 1.00 56.56 84 PRO A CA 1
ATOM 701 C C . PRO A 1 84 ? -4.041 -19.221 20.720 1.00 56.56 84 PRO A C 1
ATOM 703 O O . PRO A 1 84 ? -4.805 -19.533 21.641 1.00 56.56 84 PRO A O 1
ATOM 706 N N . LEU A 1 85 ? -3.674 -20.075 19.762 1.00 56.00 85 LEU A N 1
ATOM 707 C CA . LEU A 1 85 ? -3.790 -21.513 19.958 1.00 56.00 85 LEU A CA 1
ATOM 708 C C . LEU A 1 85 ? -3.033 -21.790 21.256 1.00 56.00 85 LEU A C 1
ATOM 710 O O . LEU A 1 85 ? -1.854 -21.443 21.357 1.00 56.00 85 LEU A O 1
ATOM 714 N N . GLN A 1 86 ? -3.714 -22.309 22.279 1.00 48.78 86 GLN A N 1
ATOM 715 C CA . GLN A 1 86 ? -2.976 -22.830 23.420 1.00 48.78 86 GLN A CA 1
ATOM 716 C C . GLN A 1 86 ? -2.030 -23.899 22.858 1.00 48.78 86 GLN A C 1
ATOM 718 O O . GLN A 1 86 ? -2.477 -24.693 22.020 1.00 48.78 86 GLN A O 1
ATOM 723 N N . PRO A 1 87 ? -0.738 -23.909 23.237 1.00 50.50 87 PRO A N 1
ATOM 724 C CA . PRO A 1 87 ? 0.107 -25.059 22.954 1.00 50.50 87 PRO A CA 1
ATOM 725 C C . PRO A 1 87 ? -0.638 -26.314 23.427 1.00 50.50 87 PRO A C 1
ATOM 727 O O . PRO A 1 87 ? -1.330 -26.223 24.447 1.00 50.50 87 PRO A O 1
ATOM 730 N N . PRO A 1 88 ? -0.542 -27.459 22.726 1.00 45.59 88 PRO A N 1
ATOM 731 C CA . PRO A 1 88 ? -1.054 -28.708 23.267 1.00 45.59 88 PRO A CA 1
ATOM 732 C C . PRO A 1 88 ? -0.489 -28.855 24.678 1.00 45.59 88 PRO A C 1
ATOM 734 O O . PRO A 1 88 ? 0.729 -28.869 24.858 1.00 45.59 88 PRO A O 1
ATOM 737 N N . THR A 1 89 ? -1.355 -28.878 25.686 1.00 46.91 89 THR A N 1
ATOM 738 C CA . THR A 1 89 ? -0.930 -29.241 27.031 1.00 46.91 89 THR A CA 1
ATOM 739 C C . THR A 1 89 ? -0.472 -30.685 26.933 1.00 46.91 89 THR A C 1
ATOM 741 O O . THR A 1 89 ? -1.294 -31.568 26.678 1.00 46.91 89 THR A O 1
ATOM 744 N N . LEU A 1 90 ? 0.836 -30.915 27.062 1.00 41.84 90 LEU A N 1
ATOM 745 C CA . LEU A 1 90 ? 1.343 -32.254 27.320 1.00 41.84 90 LEU A CA 1
ATOM 746 C C . LEU A 1 90 ? 0.607 -32.772 28.566 1.00 41.84 90 LEU A C 1
ATOM 748 O O . LEU A 1 90 ? 0.462 -32.001 29.523 1.00 41.84 90 LEU A O 1
ATOM 752 N N . PRO A 1 91 ? 0.082 -34.010 28.546 1.00 40.84 91 PRO A N 1
ATOM 753 C CA . PRO A 1 91 ? -0.466 -34.604 29.750 1.00 40.84 91 PRO A CA 1
ATOM 754 C C . PRO A 1 91 ? 0.593 -34.500 30.845 1.00 40.84 91 PRO A C 1
ATOM 756 O O . PRO A 1 91 ? 1.755 -34.834 30.631 1.00 40.84 91 PRO A O 1
ATOM 759 N N . SER A 1 92 ? 0.199 -33.957 31.992 1.00 45.41 92 SER A N 1
ATOM 760 C CA . SER A 1 92 ? 1.002 -34.047 33.199 1.00 45.41 92 SER A CA 1
ATOM 761 C C . SER A 1 92 ? 1.148 -35.528 33.531 1.00 45.41 92 SER A C 1
ATOM 763 O O . SER A 1 92 ? 0.156 -36.163 33.905 1.00 45.41 92 SER A O 1
ATOM 765 N N . ASP A 1 93 ? 2.351 -36.070 33.376 1.00 35.53 93 ASP A N 1
ATOM 766 C CA . ASP A 1 93 ? 2.698 -37.365 33.941 1.00 35.53 93 ASP A CA 1
ATOM 767 C C . ASP A 1 93 ? 2.615 -37.229 35.464 1.00 35.53 93 ASP A C 1
ATOM 769 O O . ASP A 1 93 ? 3.494 -36.680 36.125 1.00 35.53 93 ASP A O 1
ATOM 773 N N . ASN A 1 94 ? 1.486 -37.670 36.013 1.00 44.34 94 ASN A N 1
ATOM 774 C CA . ASN A 1 94 ? 1.394 -38.069 37.404 1.00 44.34 94 ASN A CA 1
ATOM 775 C C . ASN A 1 94 ? 1.980 -39.478 37.492 1.00 44.34 94 ASN A C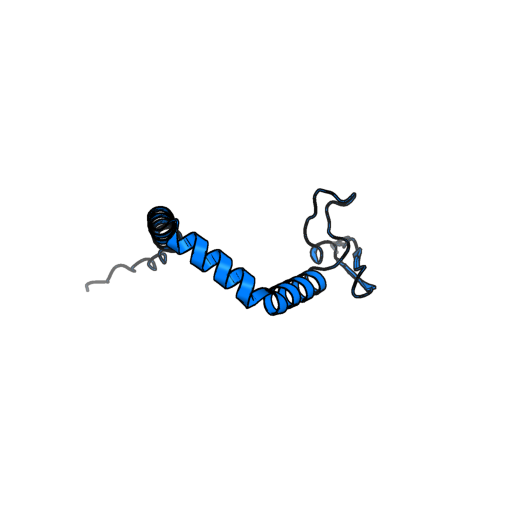 1
ATOM 777 O O . ASN A 1 94 ? 1.247 -40.444 37.280 1.00 44.34 94 ASN A O 1
ATOM 781 N N . THR A 1 95 ? 3.278 -39.588 37.774 1.00 38.19 95 THR A N 1
ATOM 782 C CA . THR A 1 95 ? 3.905 -40.631 38.610 1.00 38.19 95 THR A CA 1
ATOM 783 C C . THR A 1 95 ? 5.291 -40.151 39.020 1.00 38.19 95 THR A C 1
ATOM 785 O O . THR A 1 95 ? 6.073 -39.785 38.117 1.00 38.19 95 THR A O 1
#